Protein AF-A0A4U0VL43-F1 (afdb_monomer_lite)

Organism: NCBI:txid331657

Secondary structure (DSSP, 8-state):
--TT-HHHHHHHHHHHTSTT-TT------SSSSHHHHTTS-TTTS--TT--HHHHHHHHHHHTT--GGGGGGTS-IIIIIHHHHHHHHHH-SHHHHTT--

Radius of gyration: 14.62 Å; chains: 1; bounding box: 29×26×36 Å

Foldseek 3Di:
DQPVAPLVLVLLLVCCVDPNQPPDDDDDFPDPDPVSVVPDQCCNVPDPPDDSSRSSVCSCVVSVDDSCVCCVPQNPPPGSVVVNVVCVVPPCVVVVVVVD

Sequence (100 aa):
SPPQGLRTFLRGYFHLKSADWAGNDPHPLQAWTASELAKMPEYYIMPLDANMPSAVAANMVSTSEDASETTAWLPDADGLDVYVQEWTRTGFQGGLNWYQ

pLDDT: mean 94.03, std 4.77, range [64.88, 97.94]

InterPro domains:
  IPR029058 Alpha/Beta hydrolase fold [G3DSA:3.40.50.1820] (1-100)

Structure (mmCIF, N/CA/C/O backbone):
data_AF-A0A4U0VL43-F1
#
_entry.id   AF-A0A4U0VL43-F1
#
loop_
_atom_site.group_PDB
_atom_site.id
_atom_site.type_symbol
_atom_site.label_atom_id
_atom_site.label_alt_id
_atom_site.label_comp_id
_atom_site.label_asym_id
_atom_site.label_entity_id
_atom_site.label_seq_id
_atom_site.pdbx_PDB_ins_code
_atom_site.Cartn_x
_atom_site.Cartn_y
_atom_site.Cartn_z
_a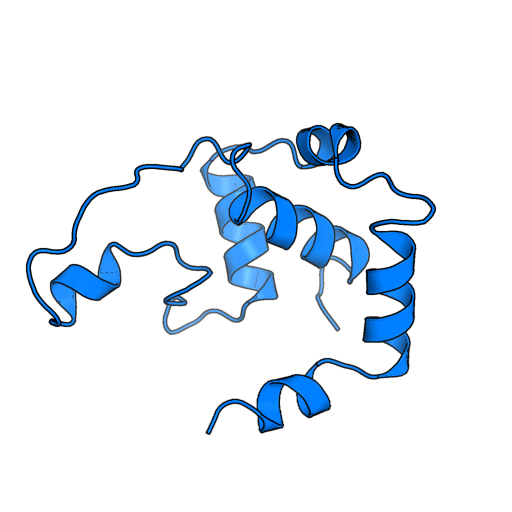tom_site.occupancy
_atom_site.B_iso_or_equiv
_atom_site.auth_seq_id
_atom_site.auth_comp_id
_atom_site.auth_asym_id
_atom_site.auth_atom_id
_atom_site.pdbx_PDB_model_num
ATOM 1 N N . SER A 1 1 ? 1.401 -15.782 -6.958 1.00 73.31 1 SER A N 1
ATOM 2 C CA . SER A 1 1 ? 1.508 -14.438 -7.561 1.00 73.31 1 SER A CA 1
ATOM 3 C C . SER A 1 1 ? 0.129 -13.802 -7.653 1.00 73.31 1 SER A C 1
ATOM 5 O O . SER A 1 1 ? -0.824 -14.562 -7.793 1.00 73.31 1 SER A O 1
ATOM 7 N N . PRO A 1 2 ? -0.005 -12.467 -7.539 1.00 86.69 2 PRO A N 1
ATOM 8 C CA . PRO A 1 2 ? -1.298 -11.777 -7.612 1.00 86.69 2 PRO A CA 1
ATOM 9 C C . PRO A 1 2 ? -2.023 -12.062 -8.940 1.00 86.69 2 PRO A C 1
ATOM 11 O O . PRO A 1 2 ? -1.365 -11.961 -9.979 1.00 86.69 2 PRO A O 1
ATOM 14 N N . PRO A 1 3 ? -3.332 -12.383 -8.948 1.00 88.94 3 PRO A N 1
ATOM 15 C CA . PRO A 1 3 ? -4.087 -12.623 -10.184 1.00 88.94 3 PRO A CA 1
ATOM 16 C C . PRO A 1 3 ? -4.048 -11.448 -11.171 1.00 88.94 3 PRO A C 1
ATOM 18 O O . PRO A 1 3 ? -3.975 -11.658 -12.376 1.00 88.94 3 PRO A O 1
ATOM 21 N N . GLN A 1 4 ? -4.025 -10.213 -10.661 1.00 91.19 4 GLN A N 1
ATOM 22 C CA . GLN A 1 4 ? -3.923 -8.980 -11.452 1.00 91.19 4 GLN A CA 1
ATOM 23 C C . GLN A 1 4 ? -2.496 -8.653 -11.939 1.00 91.19 4 GLN A C 1
ATOM 25 O O . GLN A 1 4 ? -2.282 -7.631 -12.591 1.00 91.19 4 GLN A O 1
ATOM 30 N N . GLY A 1 5 ? -1.506 -9.483 -11.595 1.00 96.31 5 GLY A N 1
ATOM 31 C CA . GLY A 1 5 ? -0.087 -9.223 -11.833 1.00 96.31 5 GLY A CA 1
ATOM 32 C C . GLY A 1 5 ? 0.573 -8.378 -10.735 1.00 96.31 5 GLY A C 1
ATOM 33 O O . GLY A 1 5 ? -0.054 -7.540 -10.087 1.00 96.31 5 GLY A O 1
ATOM 34 N N . LEU A 1 6 ? 1.873 -8.607 -10.513 1.00 96.75 6 LEU A N 1
ATOM 35 C CA . LEU A 1 6 ? 2.625 -7.975 -9.420 1.00 96.75 6 LEU A CA 1
ATOM 36 C C . LEU A 1 6 ? 2.746 -6.454 -9.581 1.00 96.75 6 LEU A C 1
ATOM 38 O O . LEU A 1 6 ? 2.605 -5.733 -8.599 1.00 96.75 6 LEU A O 1
ATOM 42 N N . ARG A 1 7 ? 2.954 -5.968 -10.813 1.00 97.19 7 ARG A N 1
ATOM 43 C CA . ARG A 1 7 ? 3.015 -4.530 -11.118 1.00 97.19 7 ARG A CA 1
ATOM 44 C C . ARG A 1 7 ? 1.728 -3.820 -10.710 1.00 97.19 7 ARG A C 1
ATOM 46 O O . ARG A 1 7 ? 1.782 -2.862 -9.951 1.00 97.19 7 ARG A O 1
ATOM 53 N N . THR A 1 8 ? 0.589 -4.317 -11.190 1.00 97.44 8 THR A N 1
ATOM 54 C CA . THR A 1 8 ? -0.738 -3.760 -10.904 1.00 97.44 8 THR A CA 1
ATOM 55 C C . THR A 1 8 ? -1.024 -3.765 -9.408 1.00 97.44 8 THR A C 1
ATOM 57 O O . THR A 1 8 ? -1.463 -2.758 -8.861 1.00 97.44 8 THR A O 1
ATOM 60 N N . PHE A 1 9 ? -0.719 -4.877 -8.728 1.00 97.69 9 PHE A N 1
ATOM 61 C CA . PHE A 1 9 ? -0.854 -4.973 -7.277 1.00 97.69 9 PHE A CA 1
ATOM 62 C C . PHE A 1 9 ? -0.004 -3.928 -6.546 1.00 97.69 9 PHE A C 1
ATOM 64 O O . PHE A 1 9 ? -0.541 -3.202 -5.718 1.00 97.69 9 PHE A O 1
ATOM 71 N N . LEU A 1 10 ? 1.295 -3.830 -6.847 1.00 97.44 10 LEU A N 1
ATOM 72 C CA . LEU A 1 10 ? 2.190 -2.896 -6.162 1.00 97.44 10 LEU A CA 1
ATOM 73 C C . LEU A 1 10 ? 1.817 -1.437 -6.434 1.00 97.44 10 LEU A C 1
ATOM 75 O O . LEU A 1 10 ? 1.782 -0.648 -5.498 1.00 97.44 10 LEU A O 1
ATOM 79 N N . ARG A 1 11 ? 1.486 -1.086 -7.683 1.00 97.94 11 ARG A N 1
ATOM 80 C CA . ARG A 1 11 ? 1.039 0.263 -8.061 1.00 97.94 11 ARG A CA 1
ATOM 81 C C . ARG A 1 11 ? -0.201 0.679 -7.260 1.00 97.94 11 ARG A C 1
ATOM 83 O O . ARG A 1 11 ? -0.188 1.738 -6.645 1.00 97.94 11 ARG A O 1
ATOM 90 N N . GLY A 1 12 ? -1.220 -0.183 -7.192 1.00 97.56 12 GLY A N 1
ATOM 91 C CA . GLY A 1 12 ? -2.416 0.068 -6.378 1.00 97.56 12 GLY A CA 1
ATOM 92 C C . GLY A 1 12 ? -2.132 0.079 -4.872 1.00 97.56 12 GLY A C 1
ATOM 93 O O . GLY A 1 12 ? -2.631 0.934 -4.155 1.00 97.56 12 GLY A O 1
ATOM 94 N N . TYR A 1 13 ? -1.283 -0.825 -4.378 1.00 97.25 13 TYR A N 1
ATOM 95 C CA . TYR A 1 13 ? -0.908 -0.871 -2.962 1.00 97.25 13 TYR A CA 1
ATOM 96 C C . TYR A 1 13 ? -0.197 0.411 -2.514 1.00 97.25 13 TYR A C 1
ATOM 98 O O . TYR A 1 13 ? -0.481 0.924 -1.435 1.00 97.25 13 TYR A O 1
ATOM 106 N N . PHE A 1 14 ? 0.709 0.941 -3.339 1.00 97.50 14 PHE A N 1
ATOM 107 C CA . PHE A 1 14 ? 1.363 2.217 -3.075 1.00 97.50 14 PHE A CA 1
ATOM 108 C C . PHE A 1 14 ? 0.388 3.394 -3.171 1.00 97.50 14 PHE A C 1
ATOM 110 O O . PHE A 1 14 ? 0.441 4.254 -2.297 1.00 97.50 14 PHE A O 1
ATOM 117 N N . HIS A 1 15 ? -0.526 3.399 -4.150 1.00 97.50 15 HIS A N 1
ATOM 118 C CA . HIS A 1 15 ? -1.583 4.414 -4.273 1.00 97.50 15 HIS A CA 1
ATOM 119 C C . HIS A 1 15 ? -2.428 4.516 -3.004 1.00 97.50 15 HIS A C 1
ATOM 121 O O . HIS A 1 15 ? -2.457 5.567 -2.372 1.00 97.50 15 HIS A O 1
ATOM 127 N N . LEU A 1 16 ? -3.011 3.396 -2.560 1.00 96.94 16 LEU A N 1
ATOM 128 C CA . LEU A 1 16 ? -3.872 3.342 -1.371 1.00 96.94 16 LEU A CA 1
ATOM 129 C C . LEU A 1 16 ? -3.145 3.742 -0.077 1.00 96.94 16 LEU A C 1
ATOM 131 O O . LEU A 1 16 ? -3.782 4.160 0.881 1.00 96.94 16 LEU A O 1
ATOM 135 N N . LYS A 1 17 ? -1.812 3.614 -0.030 1.00 95.44 17 LYS A N 1
ATOM 136 C CA . LYS A 1 17 ? -0.983 4.033 1.113 1.00 95.44 17 LYS A CA 1
ATOM 137 C C . LYS A 1 17 ? -0.454 5.463 1.012 1.00 95.44 17 LYS A C 1
ATOM 139 O O . LYS A 1 17 ? 0.248 5.905 1.922 1.00 95.44 17 LYS A O 1
ATOM 144 N N . SER A 1 18 ? -0.724 6.151 -0.089 1.00 95.25 18 SER A N 1
ATOM 145 C CA . SER A 1 18 ? -0.220 7.493 -0.360 1.00 95.25 18 SER A CA 1
ATOM 146 C C . SER A 1 18 ? -1.246 8.569 -0.010 1.00 95.25 18 SER A C 1
ATOM 148 O O . SER A 1 18 ? -2.387 8.275 0.342 1.00 95.25 18 SER A O 1
ATOM 150 N N . ALA A 1 19 ? -0.834 9.832 -0.128 1.00 94.44 19 ALA A N 1
ATOM 151 C CA . ALA A 1 19 ? -1.738 10.970 0.004 1.00 94.44 19 ALA A CA 1
ATOM 152 C C . ALA A 1 19 ? -2.729 11.093 -1.170 1.00 94.44 19 ALA A C 1
ATOM 154 O O . ALA A 1 19 ? -3.717 11.808 -1.031 1.00 94.44 19 ALA A O 1
ATOM 155 N N . ASP A 1 20 ? -2.487 10.389 -2.281 1.00 95.38 20 ASP A N 1
ATOM 156 C CA . ASP A 1 20 ? -3.315 10.461 -3.491 1.00 95.38 20 ASP A CA 1
ATOM 157 C C . ASP A 1 20 ? -4.614 9.649 -3.359 1.00 95.38 20 ASP A C 1
ATOM 159 O O . ASP A 1 20 ? -5.557 9.857 -4.111 1.00 95.38 20 ASP A O 1
ATOM 163 N N . TRP A 1 21 ? -4.716 8.744 -2.376 1.00 95.69 21 TRP A N 1
ATOM 164 C CA . TRP A 1 21 ? -5.944 7.979 -2.172 1.00 95.69 21 TRP A CA 1
ATOM 165 C C . TRP A 1 21 ? -7.095 8.878 -1.705 1.00 95.69 21 TRP A C 1
ATOM 167 O O . TRP A 1 21 ? -7.051 9.439 -0.604 1.00 95.69 21 TRP A O 1
ATOM 177 N N . ALA A 1 22 ? -8.167 8.960 -2.496 1.00 93.75 22 ALA A N 1
ATOM 178 C CA . ALA A 1 22 ? -9.324 9.792 -2.162 1.00 93.75 22 ALA A CA 1
ATOM 179 C C . ALA A 1 22 ? -10.066 9.320 -0.895 1.00 93.75 22 ALA A C 1
ATOM 181 O O . ALA A 1 22 ? -10.749 10.112 -0.246 1.00 93.75 22 ALA A O 1
ATOM 182 N N . GLY A 1 23 ? -9.912 8.045 -0.513 1.00 90.31 23 GLY A N 1
ATOM 183 C CA . GLY A 1 23 ? -10.469 7.466 0.715 1.00 90.31 23 GLY A CA 1
ATOM 184 C C . GLY A 1 23 ? -9.728 7.834 2.007 1.00 90.31 23 GLY A C 1
ATOM 185 O O . GLY A 1 23 ? -10.099 7.348 3.076 1.00 90.31 23 GLY A O 1
ATOM 186 N N . ASN A 1 24 ? -8.689 8.671 1.942 1.00 93.00 24 ASN A N 1
ATOM 187 C CA . ASN A 1 24 ? -7.972 9.141 3.123 1.00 93.00 24 ASN A CA 1
ATOM 188 C C . ASN A 1 24 ? -8.875 9.978 4.049 1.00 93.00 24 ASN A C 1
ATOM 190 O O . ASN A 1 24 ? -9.232 11.112 3.737 1.00 93.00 24 ASN A O 1
ATOM 194 N N . ASP A 1 25 ? -9.153 9.448 5.240 1.00 93.75 25 ASP A N 1
ATOM 195 C CA . ASP A 1 25 ? -9.854 10.144 6.327 1.00 93.75 25 ASP A CA 1
ATOM 196 C C . ASP A 1 25 ? -9.099 9.958 7.660 1.00 93.75 25 ASP A C 1
ATOM 198 O O . ASP A 1 25 ? -9.490 9.152 8.509 1.00 93.75 25 ASP A O 1
ATOM 202 N N . PRO A 1 26 ? -7.941 10.620 7.847 1.00 93.69 26 PRO A N 1
ATOM 203 C CA . PRO A 1 26 ? -7.123 10.434 9.037 1.00 93.69 26 PRO A CA 1
ATOM 204 C C . PRO A 1 26 ? -7.778 11.065 10.273 1.00 93.69 26 PRO A C 1
ATOM 206 O O . PRO A 1 26 ? -7.861 12.285 10.407 1.00 93.69 26 PRO A O 1
ATOM 209 N N . HIS A 1 27 ? -8.164 10.225 11.233 1.00 94.81 27 HIS A N 1
ATOM 210 C CA . HIS A 1 27 ? -8.721 10.642 12.519 1.00 94.81 27 HIS A CA 1
ATOM 211 C C . HIS A 1 27 ? -8.237 9.729 13.661 1.00 94.81 27 HIS A C 1
ATOM 213 O O . HIS A 1 27 ? -7.863 8.577 13.426 1.00 94.81 27 HIS A O 1
ATOM 219 N N . PRO A 1 28 ? -8.204 10.218 14.915 1.00 96.50 28 PRO A N 1
ATOM 220 C CA . PRO A 1 28 ? -7.776 9.403 16.045 1.00 96.50 28 PRO A CA 1
ATOM 221 C C . PRO A 1 28 ? -8.807 8.318 16.384 1.00 96.50 28 PRO A C 1
ATOM 223 O O . PRO A 1 28 ? -10.009 8.584 16.483 1.00 96.50 28 PRO A O 1
ATOM 226 N N . LEU A 1 29 ? -8.316 7.107 16.648 1.00 96.75 29 LEU A N 1
ATOM 227 C CA . LEU A 1 29 ? -9.111 6.037 17.251 1.00 96.75 29 LEU A CA 1
ATOM 228 C C . LEU A 1 29 ? -9.386 6.342 18.726 1.00 96.75 29 LEU A C 1
ATOM 230 O O . LEU A 1 29 ? -8.546 6.917 19.420 1.00 96.75 29 LEU A O 1
ATOM 234 N N . GLN A 1 30 ? -10.550 5.924 19.222 1.00 97.50 30 GLN A N 1
ATOM 235 C CA . GLN A 1 30 ? -10.955 6.202 20.606 1.00 97.50 30 GLN A CA 1
ATOM 236 C C . GLN A 1 30 ? -10.326 5.239 21.622 1.00 97.50 30 GLN A C 1
ATOM 238 O O . GLN A 1 30 ? -10.156 5.588 22.789 1.00 97.50 30 GLN A O 1
ATOM 243 N N . ALA A 1 31 ? -10.004 4.016 21.196 1.00 97.00 31 ALA A N 1
ATOM 244 C CA . ALA A 1 31 ? -9.451 2.965 22.043 1.00 97.00 31 ALA A CA 1
ATOM 245 C C . ALA A 1 31 ? -8.832 1.835 21.204 1.00 97.00 31 ALA A C 1
ATOM 247 O O . ALA A 1 31 ? -9.081 1.720 20.006 1.00 97.00 31 ALA A O 1
ATOM 248 N N . TRP A 1 32 ? -8.079 0.945 21.856 1.00 95.56 32 TRP A N 1
ATOM 249 C CA . TRP A 1 32 ? -7.584 -0.298 21.256 1.00 95.56 32 TRP A CA 1
ATOM 250 C C . TRP A 1 32 ? -8.638 -1.413 21.345 1.00 95.56 32 TRP A C 1
ATOM 252 O O . TRP A 1 32 ? -8.491 -2.387 22.084 1.00 95.56 32 TRP A O 1
ATOM 262 N N . THR A 1 33 ? -9.755 -1.239 20.639 1.00 97.44 33 THR A N 1
ATOM 263 C CA . THR A 1 33 ? -10.845 -2.224 20.573 1.00 97.44 33 THR A CA 1
ATOM 264 C C . THR A 1 33 ? -11.064 -2.684 19.139 1.00 97.44 33 THR A C 1
ATOM 266 O O . THR A 1 33 ? -10.761 -1.963 18.190 1.00 97.44 33 THR A O 1
ATOM 269 N N . ALA A 1 34 ? -11.635 -3.878 18.967 1.00 94.50 34 ALA A N 1
ATOM 270 C CA . ALA A 1 34 ? -11.917 -4.427 17.640 1.00 94.50 34 ALA A CA 1
ATOM 271 C C . ALA A 1 34 ? -12.773 -3.479 16.777 1.00 94.50 34 ALA A C 1
ATOM 273 O O . ALA A 1 34 ? -12.509 -3.330 15.590 1.00 94.50 34 ALA A O 1
ATOM 274 N N . SER A 1 35 ? -13.754 -2.795 17.377 1.00 96.25 35 SER A N 1
ATOM 275 C CA . SER A 1 35 ? -14.622 -1.845 16.671 1.00 96.25 35 SER A CA 1
ATOM 276 C C . SER A 1 35 ? -13.892 -0.587 16.198 1.00 96.25 35 SER A C 1
ATOM 278 O O . SER A 1 35 ? -14.255 -0.030 15.169 1.00 96.25 35 SER A O 1
ATOM 280 N N . GLU A 1 36 ? -12.883 -0.123 16.939 1.00 97.06 36 GLU A N 1
ATOM 281 C CA . GLU A 1 36 ? -12.066 1.021 16.528 1.00 97.06 36 GLU A CA 1
ATOM 282 C C . GLU A 1 36 ? -11.037 0.608 15.471 1.00 97.06 36 GLU A C 1
ATOM 284 O O . GLU A 1 36 ? -10.901 1.287 14.459 1.00 97.06 36 GLU A O 1
ATOM 289 N N . LEU A 1 37 ? -10.377 -0.543 15.643 1.00 94.75 37 LEU A N 1
ATOM 290 C CA . LEU A 1 37 ? -9.428 -1.073 14.656 1.00 94.75 37 LEU A CA 1
ATOM 291 C C . LEU A 1 37 ? -10.094 -1.384 13.310 1.00 94.75 37 LEU A C 1
ATOM 293 O O . LEU A 1 37 ? -9.465 -1.212 12.272 1.00 94.75 37 LEU A O 1
ATOM 297 N N . ALA A 1 38 ? -11.372 -1.770 13.308 1.00 94.12 38 ALA A N 1
ATOM 298 C CA . ALA A 1 38 ? -12.141 -2.001 12.085 1.00 94.12 38 ALA A CA 1
ATOM 299 C C . ALA A 1 38 ? -12.354 -0.738 11.225 1.00 94.12 38 ALA A C 1
ATOM 301 O O . ALA A 1 38 ? -12.735 -0.865 10.067 1.00 94.12 38 ALA A O 1
ATOM 302 N N . LYS A 1 39 ? -12.123 0.469 11.763 1.00 94.38 39 LYS A N 1
ATOM 303 C CA . LYS A 1 39 ? -12.163 1.723 10.988 1.00 94.38 39 LYS A CA 1
ATOM 304 C C . LYS A 1 39 ? -10.874 1.976 10.212 1.00 94.38 39 LYS A C 1
ATOM 306 O O . LYS A 1 39 ? -10.847 2.845 9.346 1.00 94.38 39 LYS A O 1
ATOM 311 N N . MET A 1 40 ? -9.788 1.288 10.568 1.00 94.81 40 MET A N 1
ATOM 312 C CA . MET A 1 40 ? -8.522 1.460 9.873 1.00 94.81 40 MET A CA 1
ATOM 313 C C . MET A 1 40 ? -8.653 0.995 8.420 1.00 94.81 40 MET A C 1
ATOM 315 O O . MET A 1 40 ? -9.391 0.048 8.148 1.00 94.81 40 MET A O 1
ATOM 319 N N . PRO A 1 41 ? -7.894 1.600 7.494 1.00 94.56 41 PRO A N 1
ATOM 320 C CA . PRO A 1 41 ? -7.853 1.141 6.117 1.00 94.56 41 PRO A CA 1
ATOM 321 C C . PRO A 1 41 ? -7.558 -0.355 6.000 1.00 94.56 41 PRO A C 1
ATOM 323 O O . PRO A 1 41 ? -6.736 -0.910 6.738 1.00 94.56 41 PRO A O 1
ATOM 326 N N . GLU A 1 42 ? -8.171 -1.001 5.014 1.00 94.50 42 GLU A N 1
ATOM 327 C CA . GLU A 1 42 ? -8.113 -2.457 4.853 1.00 94.50 42 GLU A CA 1
ATOM 328 C C . GLU A 1 42 ? -6.706 -2.994 4.545 1.00 94.50 42 GLU A C 1
ATOM 330 O O . GLU A 1 42 ? -6.414 -4.169 4.756 1.00 94.50 42 GLU A O 1
ATOM 335 N N . TYR A 1 43 ? -5.791 -2.136 4.088 1.00 91.12 43 TYR A N 1
ATOM 336 C CA . TYR A 1 43 ? -4.377 -2.480 3.922 1.00 91.12 43 TYR A CA 1
ATOM 337 C C . TYR A 1 43 ? -3.588 -2.530 5.246 1.00 91.12 43 TYR A C 1
ATOM 339 O O . TYR A 1 43 ? -2.418 -2.927 5.242 1.00 91.12 43 TYR A O 1
ATOM 347 N N . TYR A 1 44 ? -4.185 -2.088 6.359 1.00 92.81 44 TYR A N 1
ATOM 348 C CA . TYR A 1 44 ? -3.703 -2.317 7.724 1.00 92.81 44 TYR A CA 1
ATOM 349 C C . TYR A 1 44 ? -4.463 -3.462 8.393 1.00 92.81 44 TYR A C 1
ATOM 351 O O . TYR A 1 44 ? -3.831 -4.349 8.962 1.00 92.81 44 TYR A O 1
ATOM 359 N N . ILE A 1 45 ? -5.798 -3.454 8.308 1.00 93.69 45 ILE A N 1
ATOM 360 C CA . ILE A 1 45 ? -6.670 -4.483 8.886 1.00 93.69 45 ILE A CA 1
ATOM 361 C C . ILE A 1 45 ? -7.514 -5.095 7.771 1.00 93.69 45 ILE A C 1
ATOM 363 O O . ILE A 1 45 ? -8.536 -4.557 7.365 1.00 93.69 45 ILE A O 1
ATOM 367 N N . MET A 1 46 ? -7.056 -6.228 7.256 1.00 93.94 46 MET A N 1
ATOM 368 C CA . MET A 1 46 ? -7.649 -6.877 6.090 1.00 93.94 46 MET A CA 1
ATOM 369 C C . MET A 1 46 ? -9.005 -7.529 6.402 1.00 93.94 46 MET A C 1
ATOM 371 O O . MET A 1 46 ? -9.152 -8.117 7.478 1.00 93.94 46 MET A O 1
ATOM 375 N N . PRO A 1 47 ? -9.967 -7.516 5.457 1.00 94.06 47 PRO A N 1
ATOM 376 C CA . PRO A 1 47 ? -11.189 -8.301 5.577 1.00 94.06 47 PRO A CA 1
ATOM 377 C C . PRO A 1 47 ? -10.893 -9.794 5.771 1.00 94.06 47 PRO A C 1
ATOM 379 O O . PRO A 1 47 ? -9.948 -10.324 5.187 1.00 94.06 47 PRO A O 1
ATOM 382 N N . LEU A 1 48 ? -11.730 -10.477 6.560 1.00 93.12 48 LEU A N 1
ATOM 383 C CA . LEU A 1 48 ? -11.520 -11.873 6.970 1.00 93.12 48 LEU A CA 1
ATOM 384 C C . LEU A 1 48 ? -11.293 -12.828 5.787 1.00 93.12 48 LEU A C 1
ATOM 386 O O . LEU A 1 48 ? -10.395 -13.664 5.833 1.00 93.12 48 LEU A O 1
ATOM 390 N N . ASP A 1 49 ? -12.088 -12.677 4.728 1.00 94.88 49 ASP A N 1
ATOM 391 C CA . ASP A 1 49 ? -12.071 -13.559 3.555 1.00 94.88 49 ASP A CA 1
ATOM 392 C C . ASP A 1 49 ? -11.205 -13.011 2.402 1.00 94.88 49 ASP A C 1
ATOM 394 O O . ASP A 1 49 ? -11.331 -13.445 1.255 1.00 94.88 49 ASP A O 1
ATOM 398 N N . ALA A 1 50 ? -10.326 -12.042 2.683 1.00 94.81 50 ALA A N 1
ATOM 399 C CA . ALA A 1 50 ? -9.464 -11.407 1.692 1.00 94.81 50 ALA A CA 1
ATOM 400 C C . ALA A 1 50 ? -7.982 -11.762 1.881 1.00 94.81 50 ALA A C 1
ATOM 402 O O . ALA A 1 50 ? -7.503 -12.082 2.966 1.00 94.81 50 ALA A O 1
ATOM 403 N N . ASN A 1 51 ? -7.230 -11.653 0.786 1.00 94.06 51 ASN A N 1
ATOM 404 C CA . ASN A 1 51 ? -5.779 -11.515 0.815 1.00 94.06 51 ASN A CA 1
ATOM 405 C C . ASN A 1 51 ? -5.386 -10.090 0.385 1.00 94.06 51 ASN A C 1
ATOM 407 O O . ASN A 1 51 ? -6.202 -9.349 -0.162 1.00 94.06 51 ASN A O 1
ATOM 411 N N . MET A 1 52 ? -4.131 -9.690 0.619 1.00 94.94 52 MET A N 1
ATOM 412 C CA . MET A 1 52 ? -3.693 -8.321 0.312 1.00 94.94 52 MET A CA 1
ATOM 413 C C . MET A 1 52 ? -3.936 -7.926 -1.152 1.00 94.94 52 MET A C 1
ATOM 415 O O . MET A 1 52 ? -4.493 -6.855 -1.389 1.00 94.94 52 MET A O 1
ATOM 419 N N . PRO A 1 53 ? -3.603 -8.768 -2.150 1.00 96.12 53 PRO A N 1
ATOM 420 C CA . PRO A 1 53 ? -3.950 -8.479 -3.534 1.00 96.12 53 PRO A CA 1
ATOM 421 C C . PRO A 1 53 ? -5.439 -8.255 -3.801 1.00 96.12 53 PRO A C 1
ATOM 423 O O . PRO A 1 53 ? -5.764 -7.352 -4.572 1.00 96.12 53 PRO A O 1
ATOM 426 N N . SER A 1 54 ? -6.335 -9.047 -3.203 1.00 96.25 54 SER A N 1
ATOM 427 C CA . SER A 1 54 ? -7.778 -8.873 -3.396 1.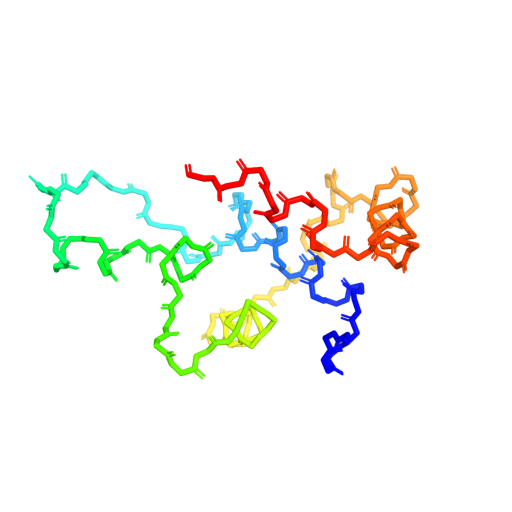00 96.25 54 SER A CA 1
ATOM 428 C C . SER A 1 54 ? -8.305 -7.633 -2.677 1.00 96.25 54 SER A C 1
ATOM 430 O O . SER A 1 54 ? -9.124 -6.926 -3.252 1.00 96.25 54 SER A O 1
ATOM 432 N N . ALA A 1 55 ? -7.801 -7.326 -1.477 1.00 96.50 55 ALA A N 1
ATOM 433 C CA . ALA A 1 55 ? -8.162 -6.116 -0.735 1.00 96.50 55 ALA A CA 1
ATOM 434 C C . ALA A 1 55 ? -7.733 -4.844 -1.486 1.00 96.50 55 ALA A C 1
ATOM 436 O O . ALA A 1 55 ? -8.522 -3.918 -1.650 1.00 96.50 55 ALA A O 1
ATOM 437 N N . VAL A 1 56 ? -6.509 -4.815 -2.025 1.00 97.06 56 VAL A N 1
ATOM 438 C CA . VAL A 1 56 ? -6.038 -3.695 -2.858 1.00 97.06 56 VAL A CA 1
ATOM 439 C C . VAL A 1 56 ? -6.902 -3.547 -4.107 1.00 97.06 56 VAL A C 1
ATOM 441 O O . VAL A 1 56 ? -7.347 -2.447 -4.412 1.00 97.06 56 VAL A O 1
ATOM 444 N N . ALA A 1 57 ? -7.173 -4.643 -4.822 1.00 96.62 57 ALA A N 1
ATOM 445 C CA . ALA A 1 57 ? -8.006 -4.588 -6.021 1.00 96.62 57 ALA A CA 1
ATOM 446 C C . ALA A 1 57 ? -9.428 -4.087 -5.716 1.00 96.62 57 ALA A C 1
ATOM 448 O O . ALA A 1 57 ? -9.952 -3.269 -6.467 1.00 96.62 57 ALA A O 1
ATOM 449 N N . ALA A 1 58 ? -10.029 -4.540 -4.612 1.00 95.62 58 ALA A N 1
ATOM 450 C CA . ALA A 1 58 ? -11.354 -4.105 -4.187 1.00 95.62 58 ALA A CA 1
ATOM 451 C C . ALA A 1 58 ? -11.389 -2.604 -3.872 1.00 95.62 58 ALA A C 1
ATOM 453 O O . ALA A 1 58 ? -12.272 -1.917 -4.374 1.00 95.62 58 ALA A O 1
ATOM 454 N N . ASN A 1 59 ? -10.409 -2.092 -3.121 1.00 95.88 59 ASN A N 1
ATOM 455 C CA . ASN A 1 59 ? -10.348 -0.673 -2.757 1.00 95.88 59 ASN A CA 1
ATOM 456 C C . ASN A 1 59 ? -10.083 0.242 -3.960 1.00 95.88 59 ASN A C 1
ATOM 458 O O . ASN A 1 59 ? -10.739 1.266 -4.095 1.00 95.88 59 ASN A O 1
ATOM 462 N N . MET A 1 60 ? -9.202 -0.154 -4.886 1.00 96.62 60 MET A N 1
ATOM 463 C CA . MET A 1 60 ? -8.981 0.612 -6.123 1.00 96.62 60 MET A CA 1
ATOM 464 C C . MET A 1 60 ? -10.264 0.741 -6.963 1.00 96.62 60 MET A C 1
ATOM 466 O O . MET A 1 60 ? -10.492 1.769 -7.594 1.00 96.62 60 MET A O 1
ATOM 470 N N . VAL A 1 61 ? -11.110 -0.296 -6.977 1.00 94.88 61 VAL A N 1
ATOM 471 C CA . VAL A 1 61 ? -12.377 -0.295 -7.727 1.00 94.88 61 VAL A CA 1
ATOM 472 C C . VAL A 1 61 ?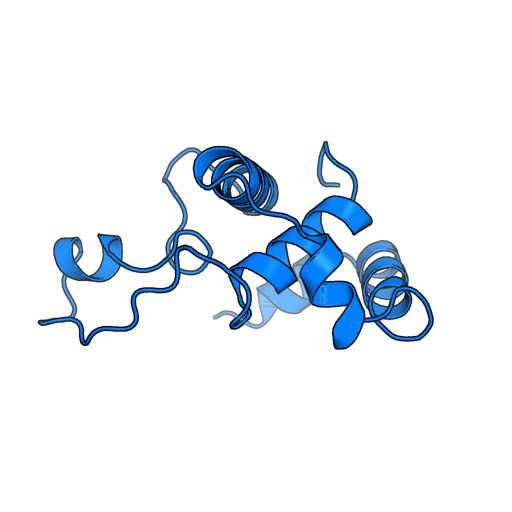 -13.488 0.437 -6.972 1.00 94.88 61 VAL A C 1
ATOM 474 O O . VAL A 1 61 ? -14.224 1.207 -7.584 1.00 94.88 61 VAL A O 1
ATOM 477 N N . SER A 1 62 ? -13.636 0.207 -5.664 1.00 88.88 62 SER A N 1
ATOM 478 C CA . SER A 1 62 ? -14.761 0.727 -4.875 1.00 88.88 62 SER A CA 1
ATOM 479 C C . SER A 1 62 ? -14.758 2.250 -4.771 1.00 88.88 62 SER A C 1
ATOM 481 O O . SER A 1 62 ? -15.832 2.850 -4.805 1.00 88.88 62 SER A O 1
ATOM 483 N N . THR A 1 63 ? -13.578 2.873 -4.712 1.00 84.00 63 THR A N 1
ATOM 484 C CA . THR A 1 63 ? -13.437 4.335 -4.697 1.00 84.00 63 THR A CA 1
ATOM 485 C C . THR A 1 63 ? -13.084 4.920 -6.070 1.00 84.00 63 THR A C 1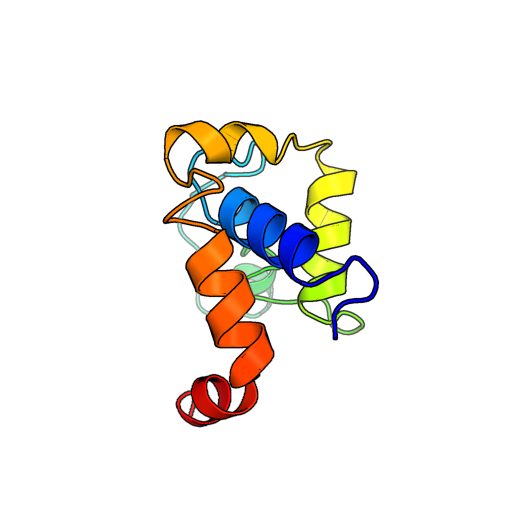
ATOM 487 O O . THR A 1 63 ? -12.944 6.130 -6.195 1.00 84.00 63 THR A O 1
ATOM 490 N N . SER A 1 64 ? -13.065 4.091 -7.130 1.00 92.62 64 SER A N 1
ATOM 491 C CA . SER A 1 64 ? -12.773 4.503 -8.518 1.00 92.62 64 SER A CA 1
ATOM 492 C C . SER A 1 64 ? -11.448 5.263 -8.655 1.00 92.62 64 SER A C 1
ATOM 494 O O . SER A 1 64 ? -11.382 6.305 -9.304 1.00 92.62 64 SER A O 1
ATOM 496 N N . GLU A 1 65 ? -10.397 4.734 -8.032 1.00 96.12 65 GLU A N 1
ATOM 497 C CA . GLU A 1 65 ? -9.084 5.376 -7.971 1.00 96.12 65 GLU A CA 1
ATOM 498 C C . GLU A 1 65 ? -8.317 5.276 -9.287 1.00 96.12 65 GLU A C 1
ATOM 500 O O . GLU A 1 65 ? -8.326 4.236 -9.958 1.00 96.12 65 GLU A O 1
ATOM 505 N N . ASP A 1 66 ? -7.545 6.318 -9.592 1.00 95.44 66 ASP A N 1
ATOM 506 C CA . ASP A 1 66 ? -6.556 6.292 -10.661 1.00 95.44 66 ASP A CA 1
ATOM 507 C C . ASP A 1 66 ? -5.146 6.086 -10.097 1.00 95.44 66 ASP A C 1
ATOM 509 O O . ASP A 1 66 ? -4.482 7.002 -9.623 1.00 95.44 66 ASP A O 1
ATOM 513 N N . ALA A 1 67 ? -4.633 4.863 -10.231 1.00 92.75 67 ALA A N 1
ATOM 514 C CA . ALA A 1 67 ? -3.281 4.537 -9.784 1.00 92.75 67 ALA A CA 1
ATOM 515 C C . ALA A 1 67 ? -2.180 5.319 -10.534 1.00 92.75 67 ALA A C 1
ATOM 517 O O . ALA A 1 67 ? -1.022 5.312 -10.098 1.00 92.75 67 ALA A O 1
ATOM 518 N N . SER A 1 68 ? -2.502 5.943 -11.676 1.00 94.06 68 S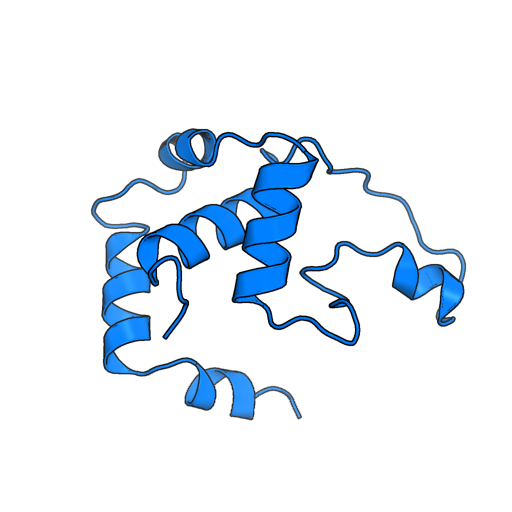ER A N 1
ATOM 519 C CA . SER A 1 68 ? -1.563 6.747 -12.457 1.00 94.06 68 SER A CA 1
ATOM 520 C C . SER A 1 68 ? -1.121 8.018 -11.730 1.00 94.06 68 SER A C 1
ATOM 522 O O . SER A 1 68 ? -0.023 8.505 -12.003 1.00 94.06 68 SER A O 1
ATOM 524 N N . GLU A 1 69 ? -1.878 8.488 -10.734 1.00 94.69 69 GLU A N 1
ATOM 525 C CA . GLU A 1 69 ? -1.511 9.643 -9.904 1.00 94.69 69 GLU A CA 1
ATOM 526 C C . GLU A 1 69 ? -0.162 9.434 -9.205 1.00 94.69 69 GLU A C 1
ATOM 528 O O . GLU A 1 69 ? 0.692 10.325 -9.178 1.00 94.69 69 GLU A O 1
ATOM 533 N N . THR A 1 70 ? 0.122 8.192 -8.800 1.00 96.00 70 THR A N 1
ATOM 534 C CA . THR A 1 70 ? 1.406 7.850 -8.181 1.00 96.00 70 THR A CA 1
ATOM 535 C C . THR A 1 70 ? 2.612 8.011 -9.106 1.00 96.00 70 THR A C 1
ATOM 537 O O . THR A 1 70 ? 3.740 8.033 -8.623 1.00 96.00 70 THR A O 1
ATOM 540 N N . THR A 1 71 ? 2.440 8.124 -10.429 1.00 95.75 71 THR A N 1
ATOM 541 C CA . THR A 1 71 ? 3.569 8.268 -11.373 1.00 95.75 71 THR A CA 1
ATOM 542 C C . THR A 1 71 ? 4.366 9.552 -11.157 1.00 95.75 71 THR A C 1
ATOM 544 O O . THR A 1 71 ? 5.549 9.590 -11.499 1.00 95.75 71 THR A O 1
ATOM 547 N N . ALA A 1 72 ? 3.758 10.568 -10.537 1.00 95.00 72 ALA A N 1
ATOM 548 C CA . ALA A 1 72 ? 4.419 11.827 -10.214 1.00 95.00 72 ALA A CA 1
ATOM 549 C C . ALA A 1 72 ? 5.554 11.664 -9.185 1.00 95.00 72 ALA A C 1
ATOM 551 O O . ALA A 1 72 ? 6.528 12.416 -9.228 1.00 95.00 72 ALA A O 1
ATOM 552 N N . TRP A 1 73 ? 5.452 10.686 -8.277 1.00 95.25 73 TRP A N 1
ATOM 553 C CA . TRP A 1 73 ? 6.423 10.462 -7.194 1.00 95.25 73 TRP A CA 1
ATOM 554 C C . TRP A 1 73 ? 7.003 9.040 -7.150 1.00 95.25 73 TRP A C 1
ATOM 556 O O . TRP A 1 73 ? 8.060 8.820 -6.560 1.00 95.25 73 TRP A O 1
ATOM 566 N N . LEU A 1 74 ? 6.355 8.081 -7.806 1.00 97.00 74 LEU A N 1
ATOM 567 C CA . LEU A 1 74 ? 6.821 6.718 -8.032 1.00 97.00 74 LEU A CA 1
ATOM 568 C C . LEU A 1 74 ? 6.804 6.434 -9.541 1.00 97.00 74 LEU A C 1
ATOM 570 O O . LEU A 1 74 ? 5.906 5.740 -10.031 1.00 97.00 74 LEU A O 1
ATOM 574 N N . PRO A 1 75 ? 7.768 6.963 -10.310 1.00 96.88 75 PRO A N 1
ATOM 575 C CA . PRO A 1 75 ? 7.854 6.686 -11.736 1.00 96.88 75 PRO A CA 1
ATOM 576 C C . PRO A 1 75 ? 8.015 5.184 -12.006 1.00 96.88 75 PRO A C 1
ATOM 578 O O . PRO A 1 75 ? 8.381 4.390 -11.133 1.00 96.88 75 PRO A O 1
ATOM 581 N N . ASP A 1 76 ? 7.691 4.786 -13.233 1.00 96.50 76 ASP A N 1
ATOM 582 C CA . ASP A 1 76 ? 7.801 3.396 -13.672 1.00 96.50 76 ASP A CA 1
ATOM 583 C C . ASP A 1 76 ? 9.263 2.921 -13.639 1.00 96.50 76 ASP A C 1
ATOM 585 O O . ASP A 1 76 ? 9.598 2.010 -12.877 1.00 96.50 76 ASP A O 1
ATOM 589 N N . ALA A 1 77 ? 10.127 3.591 -14.409 1.00 91.88 77 ALA A N 1
ATOM 590 C CA . ALA A 1 77 ? 11.567 3.351 -14.414 1.00 91.88 77 ALA A CA 1
ATOM 591 C C . ALA A 1 77 ? 12.210 3.855 -13.113 1.00 91.88 77 ALA A C 1
ATOM 593 O O . ALA A 1 77 ? 11.798 4.882 -12.573 1.00 91.88 77 ALA A O 1
ATOM 594 N N . ASP A 1 78 ? 13.201 3.115 -12.613 1.00 85.00 78 ASP A N 1
ATOM 595 C CA . ASP A 1 78 ? 13.966 3.384 -11.381 1.00 85.00 78 ASP A CA 1
ATOM 596 C C . ASP A 1 78 ? 13.143 3.484 -10.073 1.00 85.00 78 ASP A C 1
ATOM 598 O O . ASP A 1 78 ? 13.717 3.578 -8.989 1.00 85.00 78 ASP A O 1
ATOM 602 N N . GLY A 1 79 ? 11.809 3.400 -10.149 1.00 93.00 79 GLY A N 1
ATOM 603 C CA . GLY A 1 79 ? 10.881 3.375 -9.020 1.00 93.00 79 GLY A CA 1
ATOM 604 C C . GLY A 1 79 ? 10.150 2.039 -8.917 1.00 93.00 79 GLY A C 1
ATOM 605 O O . GLY A 1 79 ? 10.635 1.098 -8.285 1.00 93.00 79 GLY A O 1
ATOM 606 N N . LEU A 1 80 ? 8.963 1.941 -9.528 1.00 97.38 80 LEU A N 1
ATOM 607 C CA . LEU A 1 80 ? 8.114 0.749 -9.417 1.00 97.38 80 LEU A CA 1
ATOM 608 C C . LEU A 1 80 ? 8.790 -0.512 -9.975 1.00 97.38 80 LEU A C 1
ATOM 610 O O . LEU A 1 80 ? 8.644 -1.589 -9.391 1.00 97.38 80 LEU A O 1
ATOM 614 N N . ASP A 1 81 ? 9.532 -0.392 -11.078 1.00 97.88 81 ASP A N 1
ATOM 615 C CA . ASP A 1 81 ? 10.205 -1.526 -11.719 1.00 97.88 81 ASP A CA 1
ATOM 616 C C . ASP A 1 81 ? 11.185 -2.226 -10.777 1.00 97.88 81 ASP A C 1
ATOM 618 O O . ASP A 1 81 ? 11.237 -3.456 -10.766 1.00 97.88 81 ASP A O 1
ATOM 622 N N . VAL A 1 82 ? 11.896 -1.469 -9.935 1.00 97.25 82 VAL A N 1
ATOM 623 C CA . VAL A 1 82 ? 12.818 -2.023 -8.934 1.00 97.25 82 VAL A CA 1
ATOM 624 C C . VAL A 1 82 ? 12.053 -2.915 -7.956 1.00 97.25 82 VAL A C 1
ATOM 626 O O . VAL A 1 82 ? 12.418 -4.071 -7.755 1.00 97.25 82 VAL A O 1
ATOM 629 N N . TYR A 1 83 ? 10.931 -2.437 -7.410 1.00 96.75 83 TYR A N 1
ATOM 630 C CA . TYR A 1 83 ? 10.094 -3.245 -6.518 1.00 96.75 83 TYR A CA 1
ATOM 631 C C . TYR A 1 83 ? 9.551 -4.496 -7.211 1.00 96.75 83 TYR A C 1
ATOM 633 O O . TYR A 1 83 ? 9.579 -5.582 -6.633 1.00 96.75 83 TYR A O 1
ATOM 641 N N . VAL A 1 84 ? 9.055 -4.363 -8.443 1.00 97.38 84 VAL A N 1
ATOM 642 C CA . VAL A 1 84 ? 8.513 -5.500 -9.199 1.00 97.38 84 VAL A CA 1
ATOM 643 C C . VAL A 1 84 ? 9.596 -6.549 -9.439 1.00 97.38 84 VAL A C 1
ATOM 645 O O . VAL A 1 84 ? 9.337 -7.734 -9.225 1.00 97.38 84 VAL A O 1
ATOM 648 N N . GLN A 1 85 ? 10.801 -6.143 -9.841 1.00 97.25 85 GLN A N 1
ATOM 649 C CA . GLN A 1 85 ? 11.921 -7.056 -10.074 1.00 97.25 85 GLN A CA 1
ATOM 650 C C . GLN A 1 85 ? 12.335 -7.769 -8.784 1.00 97.25 85 GLN A C 1
ATOM 652 O O . GLN A 1 85 ? 12.397 -9.002 -8.753 1.00 97.25 85 GLN A O 1
ATOM 657 N N . GLU A 1 86 ? 12.537 -7.022 -7.699 1.00 96.62 86 GLU A N 1
ATOM 658 C CA . GLU A 1 86 ? 13.015 -7.592 -6.440 1.00 96.62 86 GLU A CA 1
ATOM 659 C C . GLU A 1 86 ? 11.992 -8.531 -5.795 1.00 96.62 86 GLU A C 1
ATOM 661 O O . GLU A 1 86 ? 12.342 -9.648 -5.395 1.00 96.62 86 GLU A O 1
ATOM 666 N N . TRP A 1 87 ? 10.712 -8.152 -5.761 1.00 95.69 87 TRP A N 1
ATOM 667 C CA . TRP A 1 87 ? 9.660 -9.017 -5.221 1.00 95.69 87 TRP A CA 1
ATOM 668 C C . TRP A 1 87 ? 9.331 -10.202 -6.132 1.00 95.69 87 TRP A C 1
ATOM 670 O O . TRP A 1 87 ? 8.904 -11.242 -5.633 1.00 95.69 87 TRP A O 1
ATOM 680 N N . THR A 1 88 ? 9.583 -10.104 -7.441 1.00 95.94 88 THR A N 1
ATOM 681 C CA . THR A 1 88 ? 9.531 -11.275 -8.335 1.00 95.94 88 THR A CA 1
ATOM 682 C C . THR A 1 88 ? 10.651 -12.261 -8.008 1.00 95.94 88 THR A C 1
ATOM 684 O O . THR A 1 88 ? 10.411 -13.465 -7.958 1.00 95.94 88 THR A O 1
ATOM 687 N N . ARG A 1 89 ? 1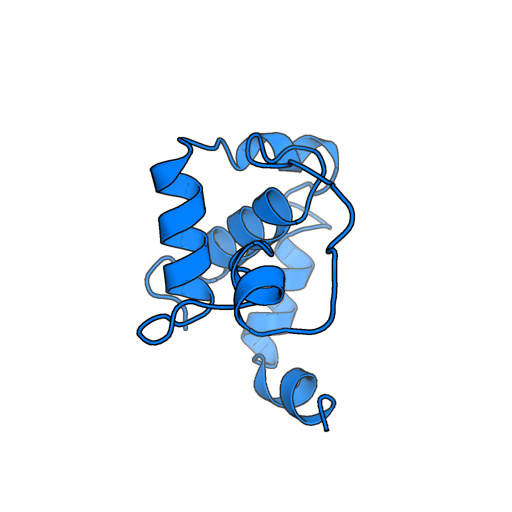1.868 -11.762 -7.761 1.00 96.56 89 ARG A N 1
ATOM 688 C CA . ARG A 1 89 ? 13.052 -12.584 -7.475 1.00 96.56 89 ARG A CA 1
ATOM 689 C C . ARG A 1 89 ? 12.993 -13.261 -6.106 1.00 96.56 89 ARG A C 1
ATOM 691 O O . ARG A 1 89 ? 13.456 -14.390 -5.967 1.00 96.56 89 ARG A O 1
ATOM 698 N N . THR A 1 90 ? 12.479 -12.566 -5.094 1.00 95.06 90 THR A N 1
ATOM 699 C CA . THR A 1 90 ? 12.582 -12.992 -3.686 1.00 95.06 90 THR A CA 1
ATOM 700 C C . THR A 1 90 ? 11.261 -13.453 -3.075 1.00 95.06 90 THR A C 1
ATOM 702 O O . THR A 1 90 ? 11.269 -14.265 -2.149 1.00 95.06 90 THR A O 1
ATOM 705 N N . GLY A 1 91 ? 10.125 -12.981 -3.596 1.00 93.38 91 GLY A N 1
ATOM 706 C CA . GLY A 1 91 ? 8.819 -13.171 -2.970 1.00 93.38 91 GLY A CA 1
ATOM 707 C C . GLY A 1 91 ? 8.693 -12.470 -1.609 1.00 93.38 91 GLY A C 1
ATOM 708 O O . GLY A 1 91 ? 9.650 -11.945 -1.051 1.00 93.38 91 GLY A O 1
ATOM 709 N N . PHE A 1 92 ? 7.486 -12.472 -1.042 1.00 92.56 92 PHE A N 1
ATOM 710 C CA . PHE A 1 92 ? 7.191 -11.729 0.194 1.00 92.56 92 PHE A CA 1
ATOM 711 C C . PHE A 1 92 ? 7.529 -12.483 1.489 1.00 92.56 92 PHE A C 1
ATOM 713 O O . PHE A 1 92 ? 7.633 -11.859 2.542 1.00 92.56 92 PHE A O 1
ATOM 720 N N . GLN A 1 93 ? 7.721 -13.808 1.436 1.00 92.69 93 GLN A N 1
ATOM 721 C CA . GLN A 1 93 ? 7.871 -14.644 2.636 1.00 92.69 93 GLN A CA 1
ATOM 722 C C . GLN A 1 93 ? 9.033 -14.196 3.529 1.00 92.69 93 GLN A C 1
ATOM 724 O O . GLN A 1 93 ? 8.883 -14.135 4.745 1.00 92.69 93 GLN A O 1
ATOM 729 N N . GLY A 1 94 ? 10.178 -13.852 2.930 1.00 92.44 94 GLY A N 1
ATOM 730 C CA . GLY A 1 94 ? 11.347 -13.393 3.679 1.00 92.44 94 GLY A CA 1
ATOM 731 C C . GLY A 1 94 ? 11.054 -12.141 4.505 1.00 92.44 94 GLY A C 1
ATOM 732 O O . GLY A 1 94 ? 11.444 -12.085 5.665 1.00 92.44 94 GLY A O 1
ATOM 733 N N . GLY A 1 95 ? 10.318 -11.178 3.940 1.00 89.94 95 GLY A N 1
ATOM 734 C CA . GLY A 1 95 ? 9.880 -9.980 4.660 1.00 89.94 95 GLY A CA 1
ATOM 735 C C . GLY A 1 95 ? 8.830 -10.285 5.729 1.00 89.94 95 GLY A C 1
ATOM 736 O O . GLY A 1 95 ? 8.922 -9.771 6.838 1.00 89.94 95 GLY A O 1
ATOM 737 N N . LEU A 1 96 ? 7.872 -11.168 5.432 1.00 89.88 96 LEU A N 1
ATOM 738 C CA . LEU A 1 96 ? 6.820 -11.552 6.381 1.00 89.88 96 LEU A CA 1
ATOM 739 C C . LEU A 1 96 ? 7.367 -12.255 7.631 1.00 89.88 96 LEU A C 1
ATOM 741 O O . LEU A 1 96 ? 6.829 -12.062 8.712 1.00 89.88 96 LEU A O 1
ATOM 745 N N . ASN A 1 97 ? 8.468 -12.999 7.514 1.00 92.50 97 ASN A N 1
ATOM 746 C CA . ASN A 1 97 ? 9.101 -13.678 8.652 1.00 92.50 97 ASN A CA 1
ATOM 747 C C . ASN A 1 97 ? 9.654 -12.725 9.734 1.00 92.50 97 ASN A C 1
ATOM 749 O O . ASN A 1 97 ? 9.961 -13.180 10.836 1.00 92.50 97 ASN A O 1
ATOM 753 N N . TRP A 1 98 ? 9.815 -11.433 9.425 1.00 89.94 98 TRP A N 1
ATOM 754 C CA . TRP A 1 98 ? 10.262 -10.415 10.384 1.00 89.94 98 TRP A CA 1
ATOM 755 C C . TRP A 1 98 ? 9.130 -9.842 11.240 1.00 89.94 98 TRP A C 1
ATOM 757 O O . TRP A 1 98 ? 9.409 -9.182 12.238 1.00 89.94 98 TRP A O 1
ATOM 767 N N . TYR A 1 99 ? 7.873 -10.099 10.874 1.00 78.75 99 TYR A N 1
ATOM 768 C CA . TYR A 1 99 ? 6.722 -9.775 11.706 1.00 78.75 99 TYR A CA 1
ATOM 769 C C . TYR A 1 99 ? 6.508 -10.930 12.693 1.00 78.75 99 TYR A C 1
ATOM 771 O O . TYR A 1 99 ? 5.897 -11.941 12.344 1.00 78.75 99 TYR A O 1
ATOM 779 N N . GLN A 1 100 ? 7.078 -10.788 13.893 1.00 64.88 100 GLN A N 1
ATOM 780 C CA . GLN A 1 100 ? 6.910 -11.694 15.038 1.00 64.88 100 GLN A CA 1
ATOM 781 C C . GLN A 1 100 ? 6.169 -10.995 16.172 1.00 64.88 100 GLN A C 1
ATOM 783 O O . GLN A 1 100 ? 6.449 -9.794 16.394 1.00 64.88 100 GLN A O 1
#